Protein AF-A0A5C9AVE0-F1 (afdb_monomer)

Sequence (111 aa):
MSNLREYQNRIADIAKRSKAVLGWASTAQFGTDNQFIKDDAARAASILEAARKDPIFAGISDNATAQIATAWASALADYAAAHKSMPRPEILASCHQTLENCLIESTRNSM

Radius of gyration: 15.29 Å; Cα contacts (8 Å, |Δi|>4): 100; chains: 1; bounding box: 38×26×46 Å

Solvent-accessible surface area (backbone atoms only — not comparable to full-atom values): 5971 Å² total; per-residue (Å²): 118,65,70,61,54,53,51,53,52,49,52,52,49,27,54,50,36,22,49,52,51,41,43,21,34,48,54,25,43,35,46,100,84,70,41,73,49,80,51,64,68,62,24,48,51,38,18,32,64,38,40,73,72,39,75,77,46,66,93,53,53,69,69,58,48,35,52,52,38,48,52,47,25,51,52,51,50,52,46,27,68,74,64,77,41,77,82,54,50,66,57,42,18,49,53,45,51,51,49,42,52,51,50,54,51,55,57,59,77,73,108

Organism: Escherichia coli (NCBI:txid562)

Structure (mmCIF, N/CA/C/O backbone):
data_AF-A0A5C9AVE0-F1
#
_entry.id   AF-A0A5C9AVE0-F1
#
loop_
_atom_site.group_PDB
_atom_site.id
_atom_site.type_symbol
_atom_site.label_atom_id
_atom_site.label_alt_id
_atom_site.label_comp_id
_atom_site.label_asym_id
_atom_site.label_entity_id
_atom_site.label_seq_id
_atom_site.pdbx_PDB_ins_code
_atom_site.Cartn_x
_atom_site.Cartn_y
_atom_site.Cartn_z
_atom_site.occupancy
_atom_site.B_iso_or_equiv
_atom_site.auth_seq_id
_atom_site.auth_comp_id
_atom_site.auth_asym_id
_atom_site.auth_atom_id
_atom_site.pdbx_PDB_model_num
ATOM 1 N N . MET A 1 1 ? -16.428 2.886 -32.301 1.00 54.25 1 MET A N 1
ATOM 2 C CA . MET A 1 1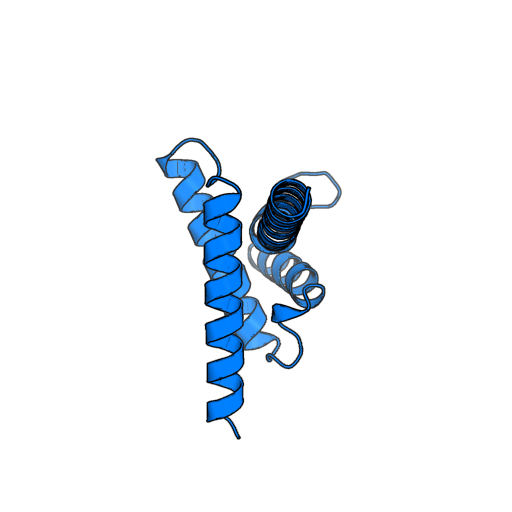 ? -16.179 3.979 -31.331 1.00 54.25 1 MET A CA 1
ATOM 3 C C . MET A 1 1 ? -16.375 3.563 -29.866 1.00 54.25 1 MET A C 1
ATOM 5 O O . MET A 1 1 ? -15.654 4.118 -29.049 1.00 54.25 1 MET A O 1
ATOM 9 N N . SER A 1 2 ? -17.245 2.601 -29.495 1.00 69.00 2 SER A N 1
ATOM 10 C CA . SER A 1 2 ? -17.378 2.200 -28.070 1.00 69.00 2 SER A CA 1
ATOM 11 C C . SER A 1 2 ? -16.163 1.434 -27.520 1.00 69.00 2 SER A C 1
ATOM 13 O O . SER A 1 2 ? -15.700 1.775 -26.438 1.00 69.00 2 SER A O 1
ATOM 15 N N . ASN A 1 3 ? -15.542 0.544 -28.308 1.00 77.62 3 ASN A N 1
ATOM 16 C CA . ASN A 1 3 ? -14.330 -0.195 -27.898 1.00 77.62 3 ASN A CA 1
ATOM 17 C C . ASN A 1 3 ? -13.159 0.706 -27.467 1.00 77.62 3 ASN A C 1
ATOM 19 O O . ASN A 1 3 ? -12.414 0.364 -26.554 1.00 77.62 3 ASN A O 1
ATOM 23 N N . LEU A 1 4 ? -12.991 1.872 -28.104 1.00 86.69 4 LEU A N 1
ATOM 24 C CA . LEU A 1 4 ? -11.925 2.809 -27.738 1.00 86.69 4 LEU A CA 1
ATOM 25 C C . LEU A 1 4 ? -12.199 3.462 -26.377 1.00 86.69 4 LEU A C 1
ATOM 27 O O . LEU A 1 4 ? -11.281 3.621 -25.578 1.00 86.69 4 LEU A O 1
ATOM 31 N N . ARG A 1 5 ? -13.461 3.803 -26.097 1.00 89.00 5 ARG A N 1
ATOM 32 C CA . ARG A 1 5 ? -13.872 4.392 -24.819 1.00 89.00 5 ARG A CA 1
ATOM 33 C C . ARG A 1 5 ? -13.776 3.377 -23.680 1.00 89.00 5 ARG A C 1
ATOM 35 O O . ARG A 1 5 ? -13.296 3.718 -22.607 1.00 89.00 5 ARG A O 1
ATOM 42 N N . GLU A 1 6 ? -14.176 2.132 -23.919 1.00 87.44 6 GLU A N 1
ATOM 43 C CA . GLU A 1 6 ? -14.021 1.032 -22.956 1.00 87.44 6 GLU A CA 1
ATOM 44 C C . GLU A 1 6 ? -12.548 0.764 -22.632 1.00 87.44 6 GLU A C 1
ATOM 46 O O . GLU A 1 6 ? -12.175 0.657 -21.464 1.00 87.44 6 GLU A O 1
ATOM 51 N N . TYR A 1 7 ? -11.691 0.745 -23.654 1.00 88.44 7 TYR A N 1
ATOM 52 C CA . TYR A 1 7 ? -10.249 0.609 -23.479 1.00 88.44 7 TYR A CA 1
ATOM 53 C C . TYR A 1 7 ? -9.646 1.766 -22.665 1.00 88.44 7 TYR A C 1
ATOM 55 O O . TYR A 1 7 ? -8.902 1.530 -21.713 1.00 88.44 7 TYR A O 1
ATOM 63 N N . GLN A 1 8 ? -10.009 3.013 -22.982 1.00 90.94 8 GLN A N 1
ATOM 64 C CA . GLN A 1 8 ? -9.567 4.197 -22.234 1.00 90.94 8 GLN A CA 1
ATOM 65 C C . GLN A 1 8 ? -10.024 4.159 -20.772 1.00 90.94 8 GLN A C 1
ATOM 67 O O . GLN A 1 8 ? -9.224 4.422 -19.874 1.00 90.94 8 GLN A O 1
ATOM 72 N N . ASN A 1 9 ? -11.279 3.777 -20.523 1.00 93.12 9 A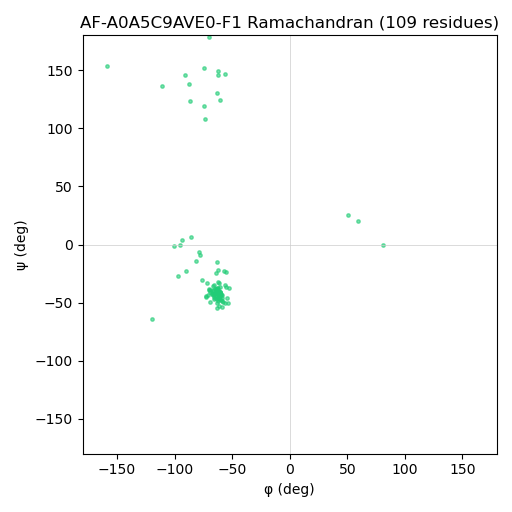SN A N 1
ATOM 73 C CA . ASN A 1 9 ? -11.811 3.624 -19.1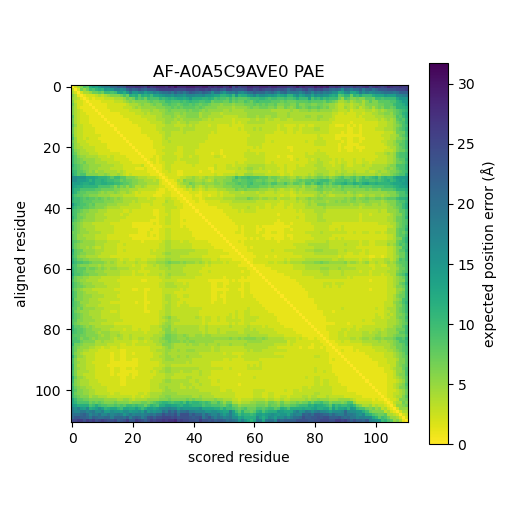71 1.00 93.12 9 ASN A CA 1
ATOM 74 C C . ASN A 1 9 ? -11.031 2.568 -18.381 1.00 93.12 9 ASN A C 1
ATOM 76 O O . ASN A 1 9 ? -10.702 2.791 -17.219 1.00 93.12 9 ASN A O 1
ATOM 80 N N . ARG A 1 10 ? -10.688 1.442 -19.017 1.00 92.00 10 ARG A N 1
ATOM 81 C CA . ARG A 1 10 ? -9.908 0.378 -18.378 1.00 92.00 10 ARG A CA 1
ATOM 82 C C . ARG A 1 10 ? -8.495 0.835 -18.014 1.00 92.00 10 ARG A C 1
ATOM 84 O O . ARG A 1 10 ? -8.040 0.544 -16.914 1.00 92.00 10 ARG A O 1
ATOM 91 N N . ILE A 1 11 ? -7.811 1.569 -18.894 1.00 94.44 11 ILE A N 1
ATOM 92 C CA . ILE A 1 11 ? -6.491 2.142 -18.579 1.00 94.44 11 ILE A CA 1
ATOM 93 C C . ILE A 1 11 ? -6.592 3.115 -17.402 1.00 94.44 11 ILE A C 1
ATOM 95 O O . ILE A 1 11 ? -5.760 3.070 -16.497 1.00 94.44 11 ILE A O 1
ATOM 99 N N . ALA A 1 12 ? -7.605 3.985 -17.405 1.00 93.94 12 ALA A N 1
ATOM 100 C CA . ALA A 1 12 ? -7.811 4.948 -16.331 1.00 93.94 12 ALA A CA 1
ATOM 101 C C . ALA A 1 12 ? -8.064 4.253 -14.983 1.00 93.94 12 ALA A C 1
ATOM 103 O O . ALA A 1 12 ? -7.507 4.671 -13.968 1.00 93.94 12 ALA A O 1
ATOM 104 N N . ASP A 1 13 ? -8.848 3.173 -14.975 1.00 94.25 13 ASP A N 1
ATOM 105 C CA . ASP A 1 13 ? -9.102 2.376 -13.773 1.00 94.25 13 ASP A CA 1
ATOM 106 C C . ASP A 1 13 ? -7.834 1.671 -13.266 1.00 94.25 13 ASP A C 1
ATOM 108 O O . ASP A 1 13 ? -7.503 1.783 -12.084 1.00 94.25 13 ASP A O 1
ATOM 112 N N . ILE A 1 14 ? -7.060 1.044 -14.163 1.00 95.88 14 ILE A N 1
ATOM 113 C CA . ILE A 1 14 ? -5.769 0.429 -13.816 1.00 95.88 14 ILE A CA 1
ATOM 114 C C . ILE A 1 14 ? -4.845 1.464 -13.174 1.00 95.88 14 ILE A C 1
ATOM 116 O O . ILE A 1 14 ? -4.326 1.227 -12.085 1.00 95.88 14 ILE A O 1
ATOM 120 N N . ALA A 1 15 ? -4.682 2.627 -13.809 1.00 94.94 15 ALA A N 1
ATOM 121 C CA . ALA A 1 15 ? -3.820 3.691 -13.307 1.00 94.94 15 ALA A CA 1
ATOM 122 C C . ALA A 1 15 ? -4.287 4.219 -11.943 1.00 94.94 15 ALA A C 1
ATOM 124 O O . ALA A 1 15 ? -3.465 4.474 -11.061 1.00 94.94 15 ALA A O 1
ATOM 125 N N . LYS A 1 16 ? -5.604 4.364 -11.749 1.00 95.50 16 LYS A N 1
ATOM 126 C CA . LYS A 1 16 ? -6.191 4.790 -10.474 1.00 95.50 16 LYS A CA 1
ATOM 127 C C . LYS A 1 16 ? -5.867 3.789 -9.365 1.00 95.50 16 LYS A C 1
ATOM 129 O O . LYS A 1 16 ? -5.324 4.185 -8.337 1.00 95.50 16 LYS A O 1
ATOM 134 N N . ARG A 1 17 ? -6.167 2.508 -9.581 1.00 95.81 17 ARG A N 1
ATOM 135 C CA . ARG A 1 17 ? -5.999 1.444 -8.579 1.00 95.81 17 ARG A CA 1
ATOM 136 C C . ARG A 1 17 ? -4.533 1.173 -8.269 1.00 95.81 17 ARG A C 1
ATOM 138 O O . ARG A 1 17 ? -4.163 1.074 -7.104 1.00 95.81 17 ARG A O 1
ATOM 145 N N . SER A 1 18 ? -3.673 1.123 -9.286 1.00 96.44 18 SER A N 1
ATOM 146 C CA . SER A 1 18 ? -2.237 0.935 -9.068 1.00 96.44 18 SER A CA 1
ATOM 147 C C . SER A 1 18 ? -1.636 2.096 -8.278 1.00 96.44 18 SER A C 1
ATOM 149 O O . SER A 1 18 ? -0.828 1.878 -7.379 1.00 96.44 18 SER A O 1
ATOM 151 N N . LYS A 1 19 ? -2.044 3.337 -8.584 1.00 95.25 19 LYS A N 1
ATOM 152 C CA . LYS A 1 19 ? -1.592 4.527 -7.855 1.00 95.25 19 LYS A CA 1
ATOM 153 C C . LYS A 1 19 ? -2.061 4.512 -6.403 1.00 95.25 19 LYS A C 1
ATOM 155 O O . LYS A 1 19 ? -1.294 4.916 -5.536 1.00 95.25 19 LYS A O 1
ATOM 160 N N . ALA A 1 20 ? -3.283 4.049 -6.152 1.00 95.00 20 ALA A N 1
ATOM 161 C CA . ALA A 1 20 ? -3.822 3.910 -4.808 1.00 95.00 20 ALA A CA 1
ATOM 162 C C . ALA A 1 20 ? -2.939 2.977 -3.961 1.00 95.00 20 ALA A C 1
ATOM 164 O O . ALA A 1 20 ? -2.375 3.431 -2.967 1.00 95.00 20 ALA A O 1
ATOM 165 N N . VAL A 1 21 ? -2.669 1.754 -4.449 1.00 95.69 21 VAL A N 1
ATOM 166 C CA . VAL A 1 21 ? -1.758 0.798 -3.785 1.00 95.69 21 VAL A CA 1
ATOM 167 C C . VAL A 1 21 ? -0.392 1.412 -3.513 1.00 95.69 21 VAL A C 1
ATOM 169 O O . VAL A 1 21 ? 0.102 1.356 -2.391 1.00 95.69 21 VAL A O 1
ATOM 172 N N . LEU A 1 22 ? 0.235 2.018 -4.525 1.00 95.25 22 LEU A N 1
ATOM 173 C CA . LEU A 1 22 ? 1.559 2.619 -4.353 1.00 95.25 22 LEU A CA 1
ATOM 174 C C . LEU A 1 22 ? 1.550 3.756 -3.326 1.00 95.25 22 LEU A C 1
ATOM 176 O O . LEU A 1 22 ? 2.537 3.920 -2.614 1.00 95.25 22 LEU A O 1
ATOM 180 N N . GLY A 1 23 ? 0.449 4.501 -3.217 1.00 94.19 23 GLY A N 1
ATOM 181 C CA . GLY A 1 23 ? 0.304 5.604 -2.274 1.00 94.19 23 GLY A CA 1
ATOM 182 C C . GLY A 1 23 ? 0.512 5.173 -0.824 1.00 94.19 23 GLY A C 1
ATOM 183 O O . GLY A 1 23 ? 1.316 5.786 -0.123 1.00 94.19 23 GLY A O 1
ATOM 184 N N . TRP A 1 24 ? -0.156 4.104 -0.388 1.00 94.62 24 TRP A N 1
ATOM 185 C CA . TRP A 1 24 ? -0.073 3.631 0.997 1.00 94.62 24 TRP A CA 1
ATOM 186 C C . TRP A 1 24 ? 0.934 2.492 1.214 1.00 94.62 24 TRP A C 1
ATOM 188 O O . TRP A 1 24 ? 1.512 2.411 2.292 1.00 94.62 24 TRP A O 1
ATOM 198 N N . ALA A 1 25 ? 1.231 1.661 0.208 1.00 94.38 25 ALA A N 1
ATOM 199 C CA . ALA A 1 25 ? 2.187 0.555 0.345 1.00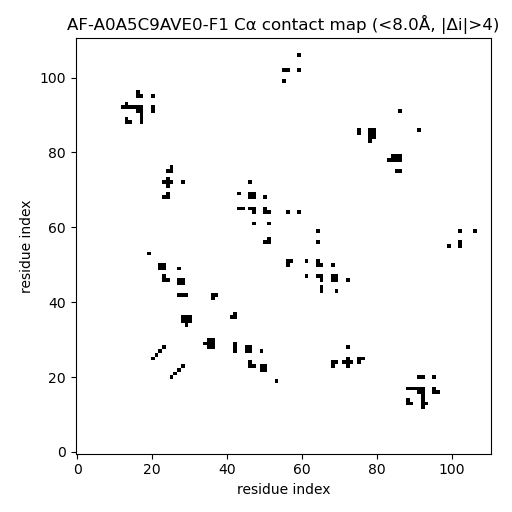 94.38 25 ALA A CA 1
ATOM 200 C C . ALA A 1 25 ? 3.637 0.936 0.004 1.00 94.38 25 ALA A C 1
ATOM 202 O O . ALA A 1 25 ? 4.562 0.260 0.444 1.00 94.38 25 ALA A O 1
ATOM 203 N N . SER A 1 26 ? 3.874 1.988 -0.787 1.00 93.19 26 SER A N 1
ATOM 204 C CA . SER A 1 26 ? 5.228 2.394 -1.196 1.00 93.19 26 SER A CA 1
ATOM 205 C C . SER A 1 26 ? 5.557 3.807 -0.740 1.00 93.19 26 SER A C 1
ATOM 207 O O . SER A 1 26 ? 6.468 3.994 0.059 1.00 93.19 26 SER A O 1
ATOM 209 N N . THR A 1 27 ? 4.839 4.810 -1.242 1.00 92.25 27 THR A N 1
ATOM 210 C CA . THR A 1 27 ? 5.162 6.224 -1.025 1.00 92.25 27 THR A CA 1
ATOM 211 C C . THR A 1 27 ? 5.096 6.598 0.452 1.00 92.25 27 THR A C 1
ATOM 213 O O . THR A 1 27 ? 5.963 7.321 0.928 1.00 92.25 27 THR A O 1
ATOM 216 N N . ALA A 1 28 ? 4.142 6.042 1.200 1.00 93.56 28 ALA A N 1
ATOM 217 C CA . ALA A 1 28 ? 4.005 6.279 2.635 1.00 93.56 28 ALA A CA 1
ATOM 218 C C . ALA A 1 28 ? 5.199 5.800 3.482 1.00 93.56 28 ALA A C 1
ATOM 220 O O . ALA A 1 28 ? 5.323 6.194 4.639 1.00 93.56 28 ALA A O 1
ATOM 221 N N . GLN A 1 29 ? 6.090 4.970 2.931 1.00 91.12 29 GLN A N 1
ATOM 222 C CA . GLN A 1 29 ? 7.297 4.521 3.630 1.00 91.12 29 GLN A CA 1
ATOM 223 C C . GLN A 1 29 ? 8.419 5.572 3.637 1.00 91.12 29 GLN A C 1
ATOM 225 O O . GLN A 1 29 ? 9.445 5.369 4.290 1.00 91.12 29 GLN A O 1
ATOM 230 N N . PHE A 1 30 ? 8.237 6.678 2.913 1.00 91.25 30 PHE A N 1
ATOM 231 C CA . PHE A 1 30 ? 9.206 7.759 2.792 1.00 91.25 30 PHE A CA 1
ATOM 232 C C . PHE A 1 30 ? 8.693 9.015 3.502 1.00 91.25 30 PHE A C 1
ATOM 234 O O . PHE A 1 30 ? 7.520 9.374 3.391 1.00 91.25 30 PHE A O 1
ATOM 241 N N . GLY A 1 31 ? 9.579 9.671 4.251 1.00 86.25 31 GLY A N 1
ATOM 242 C CA . GLY A 1 31 ? 9.299 10.923 4.942 1.00 86.25 31 GLY A CA 1
ATOM 243 C C . GLY A 1 31 ? 9.146 12.105 3.982 1.00 86.25 31 GLY A C 1
ATOM 244 O O . GLY A 1 31 ? 9.306 11.991 2.766 1.00 86.25 31 GLY A O 1
ATOM 245 N N . THR A 1 32 ? 8.866 13.286 4.535 1.00 81.88 32 THR A N 1
ATOM 246 C CA . THR A 1 32 ? 8.735 14.539 3.763 1.00 81.88 32 THR A CA 1
ATOM 247 C C . THR A 1 32 ? 10.022 14.952 3.047 1.00 81.88 32 THR A C 1
ATOM 249 O O . THR A 1 32 ? 9.983 15.702 2.079 1.00 81.88 32 THR A O 1
ATOM 252 N N . ASP A 1 33 ? 11.162 14.464 3.526 1.00 87.62 33 ASP A N 1
ATOM 253 C CA . ASP A 1 33 ? 12.499 14.609 2.949 1.00 87.62 33 ASP A CA 1
ATOM 254 C C . ASP A 1 33 ? 12.815 13.542 1.882 1.00 87.62 33 ASP A C 1
ATOM 256 O O . ASP A 1 33 ? 13.945 13.458 1.397 1.00 87.62 33 ASP A O 1
ATOM 260 N N . ASN A 1 34 ? 11.822 12.724 1.515 1.00 85.06 34 ASN A N 1
ATOM 261 C CA . ASN A 1 34 ? 11.940 11.602 0.589 1.00 85.06 34 ASN A CA 1
ATOM 262 C C . ASN A 1 34 ? 12.952 10.532 1.050 1.00 85.06 34 ASN A C 1
ATOM 264 O O . ASN A 1 34 ? 13.431 9.734 0.242 1.00 85.06 34 ASN A O 1
ATOM 268 N N . GLN A 1 35 ? 13.285 10.503 2.345 1.00 90.62 35 GLN A N 1
ATOM 269 C CA . GLN A 1 35 ? 14.117 9.464 2.944 1.00 90.62 35 GLN A CA 1
ATOM 270 C C . GLN A 1 35 ? 13.253 8.328 3.468 1.00 90.62 35 GLN A C 1
ATOM 272 O O . GLN A 1 35 ? 12.148 8.537 3.967 1.00 90.62 35 GLN A O 1
ATOM 277 N N . PHE A 1 36 ? 13.770 7.106 3.378 1.00 90.19 36 PHE A N 1
ATOM 278 C CA . PHE A 1 36 ? 13.093 5.951 3.952 1.00 90.19 36 PHE A CA 1
ATOM 279 C C . PHE A 1 36 ? 12.992 6.088 5.477 1.00 90.19 36 PHE A C 1
ATOM 281 O O . PHE A 1 36 ? 13.994 6.343 6.155 1.00 90.19 36 PHE A O 1
ATOM 288 N N . ILE A 1 37 ? 11.792 5.888 6.021 1.00 92.19 37 ILE A N 1
ATOM 289 C CA . ILE A 1 37 ? 11.541 5.989 7.459 1.00 92.19 37 ILE A CA 1
ATOM 290 C C . ILE A 1 37 ? 12.142 4.760 8.153 1.00 92.19 37 ILE A C 1
ATOM 292 O O . ILE A 1 37 ? 11.646 3.638 8.024 1.00 92.19 37 ILE A O 1
ATOM 296 N N . LYS A 1 38 ? 13.239 4.973 8.889 1.00 91.25 38 LYS A N 1
ATOM 297 C CA . LYS A 1 38 ? 13.972 3.901 9.586 1.00 91.25 38 LYS A CA 1
ATOM 298 C C . LYS A 1 38 ? 13.283 3.417 10.858 1.00 91.25 38 LYS A C 1
ATOM 300 O O . LYS A 1 38 ? 13.451 2.258 11.212 1.00 91.25 38 LYS A O 1
ATOM 305 N N . ASP A 1 39 ? 12.558 4.298 11.541 1.00 93.25 39 ASP A N 1
ATOM 306 C CA . ASP A 1 39 ? 11.794 3.934 12.731 1.00 93.25 39 ASP A CA 1
ATOM 307 C C . ASP A 1 39 ? 10.538 3.158 12.320 1.00 93.25 39 ASP A C 1
ATOM 309 O O . ASP A 1 39 ? 9.701 3.658 11.565 1.00 93.25 39 ASP A O 1
ATOM 313 N N . ASP A 1 40 ? 10.423 1.919 12.791 1.00 89.94 40 ASP A N 1
ATOM 314 C CA . ASP A 1 40 ? 9.355 1.015 12.369 1.00 89.94 40 ASP A CA 1
ATOM 315 C C . ASP A 1 40 ? 7.969 1.489 12.826 1.00 89.94 40 ASP A C 1
ATOM 317 O O . ASP A 1 40 ? 6.999 1.349 12.078 1.00 89.94 40 ASP A O 1
ATOM 321 N N . ALA A 1 41 ? 7.867 2.095 14.012 1.00 92.06 41 ALA A N 1
ATOM 322 C CA . ALA A 1 41 ? 6.601 2.599 14.537 1.00 92.06 41 ALA A CA 1
ATOM 323 C C . ALA A 1 41 ? 6.136 3.839 13.760 1.00 92.06 41 ALA A C 1
ATOM 325 O O . ALA A 1 41 ? 4.972 3.926 13.362 1.00 92.06 41 ALA A O 1
ATOM 326 N N . ALA A 1 42 ? 7.051 4.763 13.467 1.00 93.69 42 ALA A N 1
ATOM 327 C CA . ALA A 1 42 ? 6.791 5.927 12.630 1.00 93.69 42 ALA A CA 1
ATOM 328 C C . ALA A 1 42 ? 6.437 5.518 11.193 1.00 93.69 42 ALA A C 1
ATOM 330 O O . ALA A 1 42 ? 5.543 6.110 10.585 1.00 93.69 42 ALA A O 1
ATOM 331 N N . ARG A 1 43 ? 7.088 4.477 10.654 1.00 93.75 43 ARG A N 1
ATOM 332 C CA . ARG A 1 43 ? 6.779 3.950 9.319 1.00 93.75 43 ARG A CA 1
ATOM 333 C C . ARG A 1 43 ? 5.381 3.335 9.278 1.00 93.75 43 ARG A C 1
ATOM 335 O O . ARG A 1 43 ? 4.610 3.667 8.382 1.00 93.75 43 ARG A O 1
ATOM 342 N N . ALA A 1 44 ? 5.029 2.501 10.255 1.00 93.00 44 ALA A N 1
ATOM 343 C CA . ALA A 1 44 ? 3.693 1.914 10.359 1.00 93.00 44 ALA A CA 1
ATOM 344 C C . ALA A 1 44 ? 2.601 2.988 10.518 1.00 93.00 44 ALA A C 1
ATOM 346 O O . ALA A 1 44 ? 1.565 2.914 9.857 1.00 93.00 44 ALA A O 1
ATOM 347 N N . ALA A 1 45 ? 2.853 4.023 11.326 1.00 95.00 45 ALA A N 1
ATOM 348 C CA . ALA A 1 45 ? 1.944 5.158 11.466 1.00 95.00 45 ALA A CA 1
ATOM 349 C C . ALA A 1 45 ? 1.759 5.905 10.134 1.00 95.00 45 ALA A C 1
ATOM 351 O O . ALA A 1 45 ? 0.630 6.161 9.727 1.00 95.00 45 ALA A O 1
ATOM 352 N N . SER A 1 46 ? 2.846 6.188 9.410 1.00 95.81 46 SER A N 1
ATOM 353 C CA . SER A 1 46 ? 2.789 6.839 8.094 1.00 95.81 46 SER A CA 1
ATOM 354 C C . SER A 1 46 ? 1.988 6.024 7.068 1.00 95.81 46 SER A C 1
ATOM 356 O O . SER A 1 46 ? 1.141 6.569 6.355 1.00 95.81 46 SER A O 1
ATOM 358 N N . ILE A 1 47 ? 2.196 4.702 7.034 1.00 96.25 47 ILE A N 1
ATOM 359 C CA . ILE A 1 47 ? 1.434 3.770 6.189 1.00 96.25 47 ILE A CA 1
ATOM 360 C C . ILE A 1 47 ? -0.058 3.814 6.538 1.00 96.25 47 ILE A C 1
ATOM 362 O O . ILE A 1 47 ? -0.888 3.934 5.636 1.00 96.25 47 ILE A O 1
ATOM 366 N N . LEU A 1 48 ? -0.411 3.765 7.827 1.00 96.44 48 LEU A N 1
ATOM 367 C CA . LEU A 1 48 ? -1.802 3.844 8.278 1.00 96.44 48 LEU A CA 1
ATOM 368 C C . LEU A 1 48 ? -2.456 5.175 7.877 1.00 96.44 48 LEU A C 1
ATOM 370 O O . LEU A 1 48 ? -3.555 5.174 7.325 1.00 96.44 48 LEU A O 1
ATOM 374 N N . GLU A 1 49 ? -1.779 6.305 8.094 1.00 95.75 49 GLU A N 1
ATOM 375 C CA . GLU A 1 49 ? -2.291 7.628 7.707 1.00 95.75 49 GLU A CA 1
ATOM 376 C C . GLU A 1 49 ? -2.519 7.752 6.195 1.00 95.75 49 GLU A C 1
ATOM 378 O O . GLU A 1 49 ? -3.438 8.444 5.748 1.00 95.75 49 GLU A O 1
ATOM 383 N N . ALA A 1 50 ? -1.693 7.093 5.381 1.00 96.06 50 ALA A N 1
ATOM 384 C CA . ALA A 1 50 ? -1.908 7.024 3.942 1.00 96.06 50 ALA A CA 1
ATOM 385 C C . ALA A 1 50 ? -3.077 6.095 3.582 1.00 96.06 50 ALA A C 1
ATOM 387 O O . ALA A 1 50 ? -3.917 6.474 2.766 1.00 96.06 50 ALA A O 1
ATOM 388 N N . ALA A 1 51 ? -3.164 4.918 4.207 1.00 96.19 51 ALA A N 1
ATOM 389 C CA . ALA A 1 51 ? -4.213 3.933 3.954 1.00 96.19 51 ALA A CA 1
ATOM 390 C C . ALA A 1 51 ? -5.609 4.467 4.309 1.00 96.19 51 ALA A C 1
ATOM 392 O O . ALA A 1 51 ? -6.546 4.279 3.542 1.00 96.19 51 ALA A O 1
ATOM 393 N N . ARG A 1 52 ? -5.747 5.232 5.400 1.00 94.62 52 ARG A N 1
ATOM 394 C CA . ARG A 1 52 ? -7.017 5.874 5.802 1.00 94.62 52 ARG A CA 1
ATOM 395 C C . ARG A 1 52 ? -7.617 6.803 4.744 1.00 94.62 52 ARG A C 1
ATOM 397 O O . ARG A 1 52 ? -8.811 7.085 4.781 1.00 94.62 52 ARG A O 1
ATOM 404 N N . LYS A 1 53 ? -6.797 7.321 3.827 1.00 94.00 53 LYS A N 1
ATOM 405 C CA . LYS A 1 53 ? -7.248 8.214 2.749 1.00 94.00 53 LYS A CA 1
ATOM 406 C C . LYS A 1 53 ? -7.836 7.446 1.568 1.00 94.00 53 LYS A C 1
ATOM 408 O O . LYS A 1 53 ? -8.461 8.062 0.706 1.00 94.00 53 LYS A O 1
ATOM 413 N N . ASP A 1 54 ? -7.611 6.137 1.501 1.00 93.75 54 ASP A N 1
ATOM 414 C CA . ASP A 1 54 ? -8.117 5.288 0.434 1.00 93.75 54 ASP A CA 1
ATOM 415 C C . ASP A 1 54 ? -9.537 4.793 0.773 1.00 93.75 54 ASP A C 1
ATOM 417 O O . ASP A 1 54 ? -9.736 4.164 1.818 1.00 93.75 54 ASP A O 1
ATOM 421 N N . PRO A 1 55 ? -10.540 5.046 -0.092 1.00 92.44 55 PRO A N 1
ATOM 422 C CA . PRO A 1 55 ? -11.914 4.616 0.140 1.00 92.44 55 PRO A CA 1
ATOM 423 C C . PRO A 1 55 ? -12.096 3.116 0.388 1.00 92.44 55 PRO A C 1
ATOM 425 O O . PRO A 1 55 ? -13.086 2.749 1.015 1.00 92.44 55 PRO A O 1
ATOM 428 N N . ILE A 1 56 ? -11.181 2.245 -0.061 1.00 92.69 56 ILE A N 1
ATOM 429 C CA . ILE A 1 56 ? -11.317 0.794 0.167 1.00 92.69 56 ILE A CA 1
ATOM 430 C C . ILE A 1 56 ? -11.269 0.409 1.649 1.00 92.69 56 ILE A C 1
ATOM 432 O O . ILE A 1 56 ? -11.808 -0.627 2.025 1.00 92.69 56 ILE A O 1
ATOM 436 N N . PHE A 1 57 ? -10.638 1.236 2.486 1.00 93.69 57 PHE A N 1
ATOM 437 C CA . PHE A 1 57 ? -10.558 1.022 3.930 1.00 93.69 57 PHE A CA 1
ATOM 438 C C . PHE A 1 57 ? -11.676 1.743 4.697 1.00 93.69 57 PHE A C 1
ATOM 440 O O . PHE A 1 57 ? -11.706 1.702 5.927 1.00 93.69 57 PHE A O 1
ATOM 447 N N . ALA A 1 58 ? -12.617 2.398 4.006 1.00 90.62 58 ALA A N 1
ATOM 448 C CA . ALA A 1 58 ? -13.739 3.060 4.656 1.00 90.62 58 ALA A CA 1
ATOM 449 C C . ALA A 1 58 ? -14.589 2.044 5.440 1.00 90.62 58 ALA A C 1
ATOM 451 O O . ALA A 1 58 ? -15.066 1.053 4.892 1.00 90.62 58 ALA A O 1
ATOM 452 N N . GLY A 1 59 ? -14.780 2.297 6.737 1.00 87.12 59 GLY A N 1
ATOM 453 C CA . GLY A 1 59 ? -15.515 1.394 7.631 1.00 87.12 59 GLY A CA 1
ATOM 454 C C . GLY A 1 59 ? -14.705 0.200 8.150 1.00 87.12 59 GLY A C 1
ATOM 455 O O . GLY A 1 59 ? -15.230 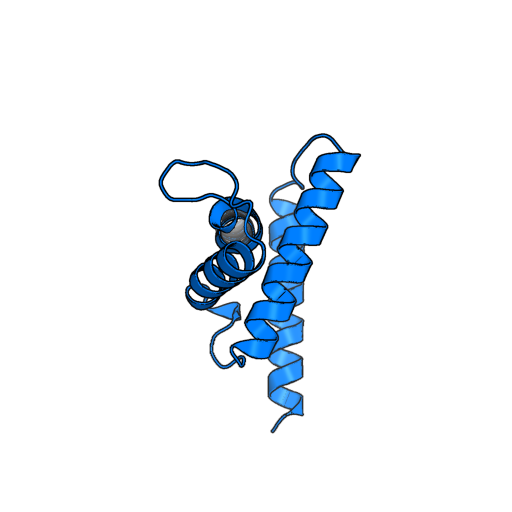-0.582 8.939 1.00 87.12 59 GLY A O 1
ATOM 456 N N . ILE A 1 60 ? -13.432 0.067 7.766 1.00 91.06 60 ILE A N 1
ATOM 457 C CA . ILE A 1 60 ? -12.509 -0.923 8.331 1.00 91.06 60 ILE A CA 1
ATOM 458 C C . ILE A 1 60 ? -11.830 -0.326 9.567 1.00 91.06 60 ILE A C 1
ATOM 460 O O . ILE A 1 60 ? -11.450 0.845 9.576 1.00 91.06 60 ILE A O 1
ATOM 464 N N . SER A 1 61 ? -11.680 -1.121 10.632 1.00 92.38 61 SER A N 1
ATOM 465 C CA . SER A 1 61 ? -11.012 -0.649 11.852 1.00 92.38 61 SER A CA 1
ATOM 466 C C . SER A 1 61 ? -9.554 -0.271 11.585 1.00 92.38 61 SER A C 1
ATOM 468 O O . SER A 1 61 ? -8.867 -0.946 10.821 1.00 92.38 61 SER A O 1
ATOM 470 N N . ASP A 1 62 ? -9.051 0.750 12.280 1.00 92.62 62 ASP A N 1
ATOM 471 C CA . ASP A 1 62 ? -7.659 1.198 12.140 1.00 92.62 62 ASP A CA 1
ATOM 472 C C . ASP A 1 62 ? -6.644 0.080 12.376 1.00 92.62 62 ASP A C 1
ATOM 474 O O . ASP A 1 62 ? -5.634 0.008 11.682 1.00 92.62 62 ASP A O 1
ATOM 478 N N . ASN A 1 63 ? -6.920 -0.822 13.322 1.00 92.56 63 ASN A N 1
ATOM 479 C CA . ASN A 1 63 ? -6.049 -1.960 13.588 1.00 92.56 63 ASN A CA 1
ATOM 480 C C . ASN A 1 63 ? -5.966 -2.906 12.378 1.00 92.56 63 ASN A C 1
ATOM 482 O O . ASN A 1 63 ? -4.872 -3.280 11.963 1.00 92.56 63 ASN A O 1
ATOM 486 N N . ALA A 1 64 ? -7.107 -3.255 11.777 1.00 92.38 64 ALA A N 1
ATOM 487 C CA . ALA A 1 64 ? -7.129 -4.094 10.581 1.00 92.38 64 ALA A CA 1
ATOM 488 C C . ALA A 1 64 ? -6.490 -3.374 9.382 1.00 92.38 64 ALA A C 1
ATOM 490 O O . ALA A 1 64 ? -5.668 -3.957 8.677 1.00 92.38 64 ALA A O 1
ATOM 491 N N . THR A 1 65 ? -6.793 -2.088 9.192 1.00 94.81 65 THR A N 1
ATOM 492 C CA . THR A 1 65 ? -6.195 -1.248 8.145 1.00 94.81 65 THR A CA 1
ATOM 493 C C . THR A 1 65 ? -4.674 -1.184 8.278 1.00 94.81 65 THR A C 1
ATOM 495 O O . THR A 1 65 ? -3.969 -1.397 7.294 1.00 94.81 65 THR A O 1
ATOM 498 N N . ALA A 1 66 ? -4.151 -0.966 9.488 1.00 94.12 66 ALA A N 1
ATOM 499 C CA . ALA A 1 66 ? -2.714 -0.927 9.748 1.00 94.12 66 ALA A CA 1
ATOM 500 C C . ALA A 1 66 ? -2.043 -2.268 9.417 1.00 94.12 66 ALA A C 1
ATOM 502 O O . ALA A 1 66 ? -0.998 -2.287 8.763 1.00 94.12 66 ALA A O 1
ATOM 503 N N . GLN A 1 67 ? -2.656 -3.385 9.825 1.00 94.19 67 GLN A N 1
ATOM 504 C CA . GLN A 1 67 ? -2.141 -4.730 9.550 1.00 94.19 67 GLN A CA 1
ATOM 505 C C . GLN A 1 67 ? -2.094 -5.021 8.049 1.00 94.19 67 GLN A C 1
ATOM 507 O O . GLN A 1 67 ? -1.057 -5.440 7.536 1.00 94.19 67 GLN A O 1
ATOM 512 N N . ILE A 1 68 ? -3.191 -4.754 7.337 1.00 95.44 68 ILE A N 1
ATOM 513 C CA . ILE A 1 68 ? -3.285 -4.983 5.894 1.00 95.44 68 ILE A CA 1
ATOM 514 C C . ILE A 1 68 ? -2.275 -4.100 5.159 1.00 95.44 68 ILE A C 1
ATOM 516 O O . ILE A 1 68 ? -1.445 -4.612 4.411 1.00 95.44 68 ILE A O 1
ATOM 520 N N . ALA A 1 69 ? -2.302 -2.786 5.384 1.00 95.81 69 ALA A N 1
ATOM 521 C CA . ALA A 1 69 ? -1.453 -1.854 4.652 1.00 95.81 69 ALA A CA 1
ATOM 522 C C . ALA A 1 69 ? 0.045 -2.114 4.899 1.00 95.81 69 ALA A C 1
ATOM 524 O O . ALA A 1 69 ? 0.836 -2.087 3.955 1.00 95.81 69 ALA A O 1
ATOM 525 N N . THR A 1 70 ? 0.434 -2.452 6.134 1.00 94.12 70 THR A N 1
ATOM 526 C CA . THR A 1 70 ? 1.828 -2.805 6.459 1.00 94.12 70 THR A CA 1
ATOM 527 C C . THR A 1 70 ? 2.245 -4.121 5.800 1.00 94.12 70 THR A C 1
ATOM 529 O O . THR A 1 70 ? 3.331 -4.190 5.230 1.00 94.12 70 THR A O 1
ATOM 532 N N . ALA A 1 71 ? 1.386 -5.149 5.797 1.00 95.38 71 ALA A N 1
ATOM 533 C CA . ALA A 1 71 ? 1.689 -6.423 5.138 1.00 95.38 71 ALA A CA 1
ATOM 534 C C . ALA A 1 71 ? 1.919 -6.251 3.629 1.00 95.38 71 ALA A C 1
ATOM 536 O O . ALA A 1 71 ? 2.846 -6.820 3.055 1.00 95.38 71 ALA A O 1
ATOM 537 N N . TRP A 1 72 ? 1.109 -5.412 2.988 1.00 96.25 72 TRP A N 1
ATOM 538 C CA . TRP A 1 72 ? 1.291 -5.035 1.590 1.00 96.25 72 TRP A CA 1
ATOM 539 C C . TRP A 1 72 ? 2.579 -4.249 1.347 1.00 96.25 72 TRP A C 1
ATOM 541 O O . TRP A 1 72 ? 3.262 -4.503 0.357 1.00 96.25 72 TRP A O 1
ATOM 551 N N . ALA A 1 73 ? 2.925 -3.316 2.237 1.00 94.31 73 ALA A N 1
ATOM 552 C CA . ALA A 1 73 ? 4.171 -2.564 2.156 1.00 94.31 73 ALA A CA 1
ATOM 553 C C . ALA A 1 73 ? 5.396 -3.495 2.207 1.00 94.31 73 ALA A C 1
ATOM 555 O O . ALA A 1 73 ? 6.314 -3.350 1.395 1.00 94.31 73 ALA A O 1
ATOM 556 N N . SER A 1 74 ? 5.372 -4.493 3.097 1.00 92.44 74 SER A N 1
ATOM 557 C CA . SER A 1 74 ? 6.392 -5.545 3.176 1.00 92.44 74 SER A CA 1
ATOM 558 C C . SER A 1 74 ? 6.434 -6.401 1.910 1.00 92.44 74 SER A C 1
ATOM 560 O O . SER A 1 74 ? 7.491 -6.529 1.300 1.00 92.44 74 SER A O 1
ATOM 562 N N . ALA A 1 75 ? 5.289 -6.912 1.448 1.00 95.06 75 ALA A N 1
ATOM 563 C CA . ALA A 1 75 ? 5.227 -7.749 0.248 1.00 95.06 75 ALA A CA 1
ATOM 564 C C . ALA A 1 75 ? 5.732 -7.017 -1.009 1.00 95.06 75 ALA A C 1
ATOM 566 O O . ALA A 1 75 ? 6.383 -7.606 -1.874 1.00 95.06 75 ALA A O 1
ATOM 567 N N . LEU A 1 76 ? 5.454 -5.716 -1.110 1.00 94.31 76 LEU A N 1
ATOM 568 C CA . LEU A 1 76 ? 5.923 -4.884 -2.210 1.00 94.31 76 LEU A CA 1
ATOM 569 C C . LEU A 1 76 ? 7.442 -4.667 -2.153 1.00 94.31 76 LEU A C 1
ATOM 571 O O . LEU A 1 76 ? 8.101 -4.709 -3.195 1.00 94.31 76 LEU A O 1
ATOM 575 N N . ALA A 1 77 ? 7.999 -4.479 -0.953 1.00 90.75 77 ALA A N 1
ATOM 576 C CA . ALA A 1 77 ? 9.441 -4.391 -0.745 1.00 90.75 77 ALA A CA 1
ATOM 577 C C . ALA A 1 77 ? 10.146 -5.710 -1.108 1.00 90.75 77 ALA A C 1
ATOM 579 O O . ALA A 1 77 ? 11.142 -5.683 -1.834 1.00 90.75 77 ALA A O 1
ATOM 580 N N . ASP A 1 78 ? 9.592 -6.851 -0.691 1.00 93.44 78 ASP A N 1
ATOM 581 C CA . ASP A 1 78 ? 10.117 -8.182 -1.019 1.00 93.44 78 ASP A CA 1
ATOM 582 C C . ASP A 1 78 ? 10.104 -8.431 -2.532 1.00 93.44 78 ASP A C 1
ATOM 584 O O . ASP A 1 78 ? 11.109 -8.855 -3.113 1.00 93.44 78 ASP A O 1
ATOM 588 N N . TYR A 1 79 ? 8.996 -8.092 -3.202 1.00 94.69 79 TYR A N 1
ATOM 589 C CA . TYR A 1 79 ? 8.898 -8.185 -4.658 1.00 94.69 79 TYR A CA 1
ATOM 590 C C . TYR A 1 79 ? 9.964 -7.321 -5.342 1.00 94.69 79 TYR A C 1
ATOM 592 O O . TYR A 1 79 ? 10.682 -7.799 -6.225 1.00 94.69 79 TYR A O 1
ATOM 600 N N . ALA A 1 80 ? 10.103 -6.056 -4.935 1.00 92.31 80 ALA A N 1
ATOM 601 C CA . ALA A 1 80 ? 11.087 -5.146 -5.513 1.00 92.31 80 ALA A CA 1
ATOM 602 C C . ALA A 1 80 ? 12.527 -5.632 -5.276 1.00 92.31 80 ALA A C 1
ATOM 604 O O . ALA A 1 80 ? 13.372 -5.533 -6.170 1.00 92.31 80 ALA A O 1
ATOM 605 N N . ALA A 1 81 ? 12.809 -6.210 -4.107 1.00 92.25 81 ALA A N 1
ATOM 606 C CA . ALA A 1 81 ? 14.110 -6.780 -3.785 1.00 92.25 81 ALA A CA 1
ATOM 607 C C . ALA A 1 81 ? 14.444 -7.995 -4.666 1.00 92.25 81 ALA A C 1
ATOM 609 O O . ALA A 1 81 ? 15.576 -8.085 -5.158 1.00 92.25 81 ALA A O 1
ATOM 610 N N . ALA A 1 82 ? 13.471 -8.882 -4.901 1.00 96.25 82 ALA A N 1
ATOM 611 C CA . ALA A 1 82 ? 13.622 -10.080 -5.725 1.00 96.25 82 ALA A CA 1
ATOM 612 C C . ALA A 1 82 ? 13.717 -9.767 -7.229 1.00 96.25 82 ALA A C 1
ATOM 614 O O . ALA A 1 82 ? 14.595 -10.284 -7.918 1.00 96.25 82 ALA A O 1
ATOM 615 N N . HIS A 1 83 ? 12.850 -8.892 -7.739 1.00 94.50 83 HIS A N 1
ATOM 616 C CA . HIS A 1 83 ? 12.699 -8.638 -9.176 1.00 94.50 83 HIS A CA 1
ATOM 617 C C . HIS A 1 83 ? 13.404 -7.369 -9.670 1.00 94.50 83 HIS A C 1
ATOM 619 O O . HIS A 1 83 ? 13.332 -7.058 -10.861 1.00 94.50 83 HIS A O 1
ATOM 625 N N . LYS A 1 84 ? 14.051 -6.609 -8.771 1.00 94.12 84 LYS A N 1
ATOM 626 C CA . LYS A 1 84 ? 14.711 -5.314 -9.049 1.00 94.12 84 LYS A CA 1
ATOM 627 C C . LYS A 1 84 ? 13.813 -4.320 -9.796 1.00 94.12 84 LYS A C 1
ATOM 629 O O . LYS A 1 84 ? 14.287 -3.456 -10.527 1.00 94.12 84 LYS A O 1
ATOM 634 N N . SER A 1 85 ? 12.504 -4.474 -9.637 1.00 93.00 85 SER A N 1
ATOM 635 C CA . SER A 1 85 ? 11.473 -3.716 -10.334 1.00 93.00 85 SER A CA 1
ATOM 636 C C . SER A 1 85 ? 10.173 -3.775 -9.544 1.00 93.00 85 SER A C 1
ATOM 638 O O . SER A 1 85 ? 9.928 -4.719 -8.793 1.00 93.00 85 SER A O 1
ATOM 640 N N . MET A 1 86 ? 9.335 -2.758 -9.716 1.00 92.56 86 MET A N 1
ATOM 641 C CA . MET A 1 86 ? 7.992 -2.756 -9.141 1.00 92.56 86 MET A CA 1
ATOM 642 C C . MET A 1 86 ? 7.071 -3.699 -9.928 1.00 92.56 86 MET A C 1
ATOM 644 O O . MET A 1 86 ? 7.272 -3.876 -11.136 1.00 92.56 86 MET A O 1
ATOM 648 N N . PRO A 1 87 ? 6.031 -4.275 -9.294 1.00 94.81 87 PRO A N 1
ATOM 649 C CA . PRO A 1 87 ? 4.992 -4.985 -10.024 1.00 94.81 87 PRO A CA 1
ATOM 650 C C . PRO A 1 87 ? 4.356 -4.075 -11.076 1.00 94.81 87 PRO A C 1
ATOM 652 O O . PRO A 1 87 ? 4.216 -2.864 -10.879 1.00 94.81 87 PRO A O 1
ATOM 655 N N . ARG A 1 88 ? 3.953 -4.664 -12.203 1.00 95.69 88 ARG A N 1
ATOM 656 C CA . ARG A 1 88 ? 3.301 -3.905 -13.275 1.00 95.69 88 ARG A CA 1
ATOM 657 C C . ARG A 1 88 ? 1.974 -3.302 -12.788 1.00 95.69 88 ARG A C 1
ATOM 659 O O . ARG A 1 88 ? 1.305 -3.929 -11.959 1.00 95.69 88 ARG A O 1
ATOM 666 N N . PRO A 1 89 ? 1.552 -2.139 -13.315 1.00 96.12 89 PRO A N 1
ATOM 667 C CA . PRO A 1 89 ? 0.316 -1.481 -12.891 1.00 96.12 89 PRO A CA 1
ATOM 668 C C . PRO A 1 89 ? -0.919 -2.386 -12.943 1.00 96.12 89 PRO A C 1
ATOM 670 O O . PRO A 1 89 ? -1.746 -2.339 -12.039 1.00 96.12 89 PRO A O 1
ATOM 673 N N . GLU A 1 90 ? -1.027 -3.258 -13.947 1.00 95.62 90 GLU A N 1
ATOM 674 C CA . GLU A 1 90 ? -2.159 -4.176 -14.105 1.00 95.62 90 GLU A CA 1
ATOM 675 C C . GLU A 1 90 ? -2.231 -5.209 -12.973 1.00 95.62 90 GLU A C 1
ATOM 677 O O . GLU A 1 90 ? -3.325 -5.578 -12.541 1.00 95.62 90 GLU A O 1
ATOM 682 N N . ILE A 1 91 ? -1.074 -5.651 -12.469 1.00 95.62 91 ILE A N 1
ATOM 683 C CA . ILE A 1 91 ? -0.985 -6.575 -11.333 1.00 95.62 91 ILE A CA 1
ATOM 684 C C . ILE A 1 91 ? -1.435 -5.849 -10.066 1.00 95.62 91 ILE A C 1
ATOM 686 O O . ILE A 1 91 ? -2.311 -6.342 -9.363 1.00 95.62 91 ILE A O 1
ATOM 690 N N . LEU A 1 92 ? -0.904 -4.648 -9.812 1.00 96.31 92 LEU A N 1
ATOM 691 C CA . LEU A 1 92 ? -1.287 -3.838 -8.649 1.00 96.31 92 LEU A CA 1
ATOM 692 C C . LEU A 1 92 ? -2.787 -3.518 -8.648 1.00 96.31 92 LEU A C 1
ATOM 694 O O . LEU A 1 92 ? -3.444 -3.651 -7.619 1.00 96.31 92 LEU A O 1
ATOM 698 N N . ALA A 1 93 ? -3.340 -3.149 -9.805 1.00 96.25 93 ALA A N 1
ATOM 699 C CA . ALA A 1 93 ? -4.763 -2.876 -9.959 1.00 96.25 93 ALA A CA 1
ATOM 700 C C . ALA A 1 93 ? -5.627 -4.117 -9.697 1.00 96.25 93 ALA A C 1
ATOM 702 O O . ALA A 1 93 ? -6.650 -4.021 -9.019 1.00 96.25 93 ALA A O 1
ATOM 703 N N . SER A 1 94 ? -5.195 -5.283 -10.186 1.00 96.00 94 SER A N 1
ATOM 704 C CA . SER A 1 94 ? -5.893 -6.551 -9.946 1.00 96.00 94 SER A CA 1
ATOM 705 C C . SER A 1 94 ? -5.867 -6.926 -8.465 1.00 96.00 94 SER A C 1
ATOM 707 O O . SER A 1 94 ? -6.910 -7.235 -7.898 1.00 96.00 94 SER A O 1
ATOM 709 N N . CYS A 1 95 ? -4.709 -6.825 -7.805 1.00 95.75 95 CYS A N 1
ATOM 710 C CA . CYS A 1 95 ? -4.595 -7.101 -6.374 1.00 95.75 95 CYS A CA 1
ATOM 711 C C . CYS A 1 95 ? -5.434 -6.119 -5.537 1.00 95.75 95 CYS A C 1
ATOM 713 O O . CYS A 1 95 ? -6.060 -6.531 -4.564 1.00 95.75 95 CYS A O 1
ATOM 715 N N . HIS A 1 96 ? -5.486 -4.839 -5.920 1.00 96.12 96 HIS A N 1
ATOM 716 C CA . HIS A 1 96 ? -6.346 -3.849 -5.269 1.00 96.12 96 HIS A CA 1
ATOM 717 C C . HIS A 1 96 ? -7.827 -4.217 -5.394 1.00 96.12 96 HIS A C 1
ATOM 719 O O . HIS A 1 96 ? -8.566 -4.124 -4.419 1.00 96.12 96 HIS A O 1
ATOM 725 N N . GLN A 1 97 ? -8.282 -4.618 -6.585 1.00 95.31 97 GLN A N 1
ATOM 726 C CA . GLN A 1 97 ? -9.663 -5.068 -6.780 1.00 95.31 97 GLN A CA 1
ATOM 727 C C . GLN A 1 97 ? -9.972 -6.311 -5.938 1.00 95.31 97 GLN A C 1
ATOM 729 O O . GLN A 1 97 ? -11.045 -6.401 -5.347 1.00 95.31 97 GLN A O 1
ATOM 734 N N . THR A 1 98 ? -9.036 -7.258 -5.858 1.00 95.31 98 THR A N 1
ATOM 735 C CA . THR A 1 98 ? -9.183 -8.443 -5.006 1.00 95.31 98 THR A CA 1
ATOM 736 C C . THR A 1 98 ? -9.311 -8.056 -3.536 1.00 95.31 98 THR A C 1
ATOM 738 O O . THR A 1 98 ? -10.212 -8.549 -2.867 1.00 95.31 98 THR A O 1
ATOM 741 N N . LEU A 1 99 ? -8.471 -7.142 -3.040 1.00 94.81 99 LEU A N 1
ATOM 742 C CA . LEU A 1 99 ? -8.565 -6.651 -1.664 1.00 94.81 99 LEU A CA 1
ATOM 743 C C . LEU A 1 99 ? -9.920 -5.995 -1.388 1.00 94.81 99 LEU A C 1
ATOM 745 O O . LEU A 1 99 ? -10.556 -6.323 -0.394 1.00 94.81 99 LEU A O 1
ATOM 749 N N . GLU A 1 100 ? -10.372 -5.111 -2.277 1.00 93.75 100 GLU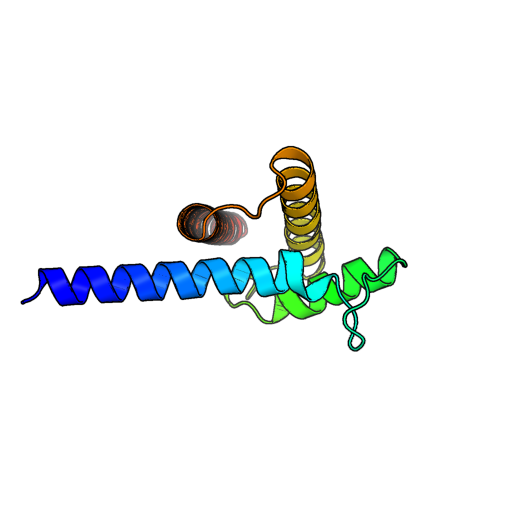 A N 1
ATOM 750 C CA . GLU A 1 100 ? -11.681 -4.459 -2.174 1.00 93.75 100 GLU A CA 1
ATOM 751 C C . GLU A 1 100 ? -12.809 -5.497 -2.053 1.00 93.75 100 GLU A C 1
ATOM 753 O O . GLU A 1 100 ? -13.642 -5.405 -1.153 1.00 93.75 100 GLU A O 1
ATOM 758 N N . ASN A 1 101 ? -12.788 -6.543 -2.884 1.00 93.12 101 ASN A N 1
ATOM 759 C CA . ASN A 1 101 ? -13.772 -7.624 -2.820 1.00 93.12 101 AS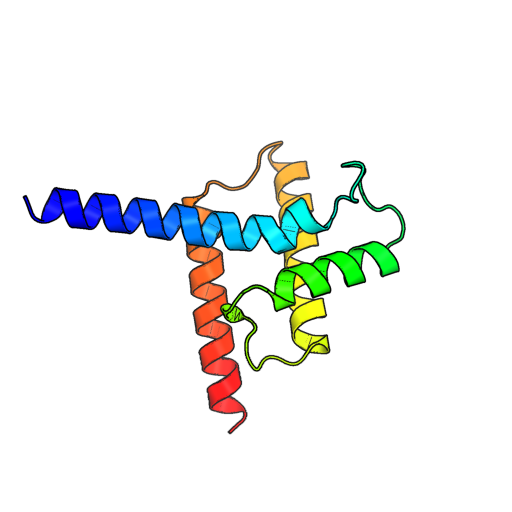N A CA 1
ATOM 760 C C . ASN A 1 101 ? -13.717 -8.380 -1.481 1.00 93.12 101 ASN A C 1
ATOM 762 O O . ASN A 1 101 ? -14.763 -8.613 -0.874 1.00 93.12 101 ASN A O 1
ATOM 766 N N . CYS A 1 102 ? -12.517 -8.715 -0.996 1.00 91.75 102 CYS A N 1
ATOM 767 C CA . CYS A 1 102 ? -12.338 -9.383 0.294 1.00 91.75 102 CYS A CA 1
ATOM 768 C C . CYS A 1 102 ? -12.859 -8.525 1.454 1.00 91.75 102 CYS A C 1
ATOM 770 O O . CYS A 1 102 ? -13.517 -9.041 2.355 1.00 91.75 102 CYS A O 1
ATOM 772 N N . LEU A 1 103 ? -12.598 -7.215 1.444 1.00 90.69 103 LEU A N 1
ATOM 773 C CA . LEU A 1 103 ? -13.060 -6.293 2.487 1.00 90.69 103 LEU A CA 1
ATOM 774 C C . LEU A 1 103 ? -14.588 -6.151 2.491 1.00 90.69 103 LEU A C 1
ATOM 776 O O . LEU A 1 103 ? -15.206 -6.153 3.559 1.00 90.69 103 LEU A O 1
ATOM 780 N N . ILE A 1 104 ? -15.214 -6.101 1.312 1.00 88.31 104 ILE A N 1
ATOM 781 C CA . ILE A 1 104 ? -16.679 -6.093 1.173 1.00 88.31 104 ILE A CA 1
ATO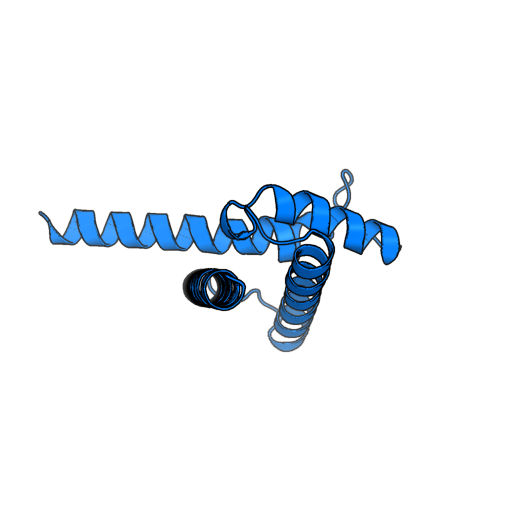M 782 C C . ILE A 1 104 ? -17.291 -7.393 1.720 1.00 88.31 104 ILE A C 1
ATOM 784 O O . ILE A 1 104 ? -18.312 -7.358 2.402 1.00 88.31 104 ILE A O 1
ATOM 788 N N . GLU A 1 105 ? -16.686 -8.548 1.448 1.00 82.69 105 GLU A N 1
ATOM 789 C CA . GLU A 1 105 ? -17.156 -9.829 1.991 1.00 82.69 105 GLU A CA 1
ATOM 790 C C . GLU A 1 105 ? -16.984 -9.906 3.516 1.00 82.69 105 GLU A C 1
ATOM 792 O O . GLU A 1 105 ? -17.905 -10.289 4.237 1.00 82.69 105 GLU A O 1
ATOM 797 N N . SER A 1 106 ? -15.833 -9.459 4.019 1.00 76.25 106 SER A N 1
ATOM 798 C CA . SER A 1 106 ? -15.513 -9.448 5.453 1.00 76.25 106 SER A CA 1
ATOM 799 C C . SER A 1 106 ? -16.488 -8.582 6.256 1.00 76.25 106 SER A C 1
ATOM 801 O O . SER A 1 106 ? -16.922 -8.959 7.344 1.00 76.25 106 SER A O 1
ATOM 803 N N . THR A 1 107 ? -16.860 -7.422 5.708 1.00 71.88 107 THR A N 1
ATOM 804 C CA . 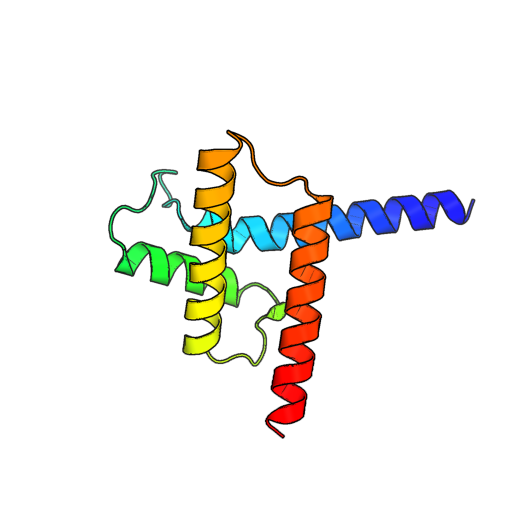THR A 1 107 ? -17.832 -6.507 6.324 1.00 71.88 107 THR A CA 1
ATOM 805 C C . THR A 1 107 ? -19.261 -7.041 6.260 1.00 71.88 107 THR A C 1
ATOM 807 O O . THR A 1 107 ? -20.013 -6.835 7.209 1.00 71.88 107 THR A O 1
ATOM 810 N N . ARG A 1 108 ? -19.634 -7.786 5.208 1.00 61.78 108 ARG A N 1
ATOM 811 C CA . ARG A 1 108 ? -20.932 -8.485 5.133 1.00 61.78 108 ARG A CA 1
ATOM 812 C C . ARG A 1 108 ? -21.069 -9.605 6.158 1.00 61.78 108 ARG A C 1
ATOM 814 O O . ARG A 1 108 ? -22.139 -9.738 6.728 1.00 61.78 108 ARG A O 1
ATOM 821 N N . ASN A 1 109 ? -20.010 -10.375 6.407 1.00 58.81 109 ASN A N 1
ATOM 822 C CA . ASN A 1 109 ? -20.040 -11.479 7.379 1.00 58.81 109 ASN A CA 1
ATOM 823 C C . ASN A 1 109 ? -19.948 -11.018 8.845 1.00 58.81 109 ASN A C 1
ATOM 825 O O . ASN A 1 109 ? -20.084 -11.838 9.749 1.00 58.81 109 ASN A O 1
ATOM 829 N N . SER A 1 110 ? -19.677 -9.732 9.083 1.00 54.69 110 SER A N 1
ATOM 830 C CA . SER A 1 110 ? -19.611 -9.135 10.426 1.00 54.69 110 SER A CA 1
ATOM 831 C C . SER A 1 110 ? -20.929 -8.469 10.858 1.00 54.69 110 SER A C 1
ATOM 833 O O . SER A 1 110 ? -20.988 -7.915 11.956 1.00 54.69 110 SER A O 1
ATOM 835 N N . MET A 1 111 ? -21.954 -8.496 9.996 1.00 47.12 111 MET A N 1
ATOM 836 C CA . MET A 1 111 ? -23.341 -8.087 10.267 1.00 47.12 111 MET A CA 1
ATOM 837 C C . MET A 1 111 ? -24.219 -9.317 10.488 1.00 47.12 111 MET A C 1
ATOM 839 O O . MET A 1 111 ? -25.121 -9.225 11.349 1.00 47.12 111 MET A O 1
#

Secondary structure (DSSP, 8-state):
-HHHHHHHHHHHHHHHHHHHHHHHHTGGGB-TTS-B--SHHHHHHHHHHHHTTSGGGTTS-HHHHHHHHHHHHHHHHHHHHHHSSPPPHHHHHHHHHHHHHHHHHHHHTT-

Mean predicted aligned error: 4.58 Å

Foldseek 3Di:
DVVVVVVVVVVVLLVVQLVLLCQLLPQLQADPVRHGDPDPVSSLVSSLVRQVVDCLCVVPDSVVSSVVSPVSSVVQVVCCVVVVDGPDSNVSSVVSVVSSVVSVVVVVVVD

pLDDT: mean 90.74, std 9.05, range [47.12, 96.44]